Protein AF-A0A1Z4BVQ6-F1 (afdb_monomer_lite)

Secondary structure (DSSP, 8-state):
--------TT---------HHHHHHHHTSPTTTHHHHHHHHHHHHHHHHHHHHHHHHHHHHHHHSPPP-TTS-HHHHHHHHHHHHHHHHHHHHHHT--

Sequence (98 aa):
MATLTAPEQGKVRTTLYLTQENRERLDRIPRGQKTALMNKAIANALEEIEREENAQKFLKMLATIQPVKTEYSSEQMVRMLREGKEQELLDNKMKHAK

Foldseek 3Di:
DDDPDDDPPDDDDDDDDDDPVVVVVLVPDDPPCSVVVVVVVVVVVVVVVVVVVVVVVVVVVVVVDDPDDPPDDPVRVVVVVVVVVVVVVVVVVVVVPD

Organism: NCBI:txid1704499

Structure (mmCIF, N/CA/C/O backbone):
data_AF-A0A1Z4BVQ6-F1
#
_entry.id   AF-A0A1Z4BVQ6-F1
#
loop_
_atom_site.group_PDB
_atom_site.id
_atom_site.type_symbol
_atom_site.label_atom_id
_atom_site.label_alt_id
_atom_site.label_comp_id
_atom_site.label_asym_id
_atom_site.label_entity_id
_atom_site.label_seq_id
_atom_site.pdbx_PDB_ins_code
_atom_site.Cartn_x
_atom_site.Cartn_y
_atom_site.Cartn_z
_atom_site.occupancy
_atom_site.B_iso_or_equiv
_atom_site.auth_seq_id
_atom_site.auth_comp_id
_atom_site.auth_asym_id
_atom_site.auth_atom_id
_atom_site.pdbx_PDB_model_num
ATOM 1 N N . MET A 1 1 ? -17.193 -12.168 -34.485 1.00 34.84 1 MET A N 1
ATOM 2 C CA . MET A 1 1 ? -16.855 -12.177 -33.047 1.00 34.84 1 MET A CA 1
ATOM 3 C C . MET A 1 1 ? -15.934 -10.991 -32.790 1.00 34.84 1 MET A C 1
ATOM 5 O O . MET A 1 1 ? -14.736 -11.114 -32.994 1.00 34.84 1 MET A O 1
ATOM 9 N N . ALA A 1 2 ? -16.492 -9.816 -32.492 1.00 33.44 2 ALA A N 1
ATOM 10 C CA . ALA A 1 2 ? -15.700 -8.625 -32.192 1.00 33.44 2 ALA A CA 1
ATOM 11 C C . ALA A 1 2 ? -15.388 -8.629 -30.693 1.00 33.44 2 ALA A C 1
ATOM 13 O O . ALA A 1 2 ? -16.287 -8.478 -29.868 1.00 33.44 2 ALA A O 1
ATOM 14 N N . THR A 1 3 ? -14.130 -8.874 -30.341 1.00 38.38 3 THR A N 1
ATOM 15 C CA . THR A 1 3 ? -13.638 -8.757 -28.971 1.00 38.38 3 THR A CA 1
ATOM 16 C C . THR A 1 3 ? -13.637 -7.276 -28.606 1.00 38.38 3 THR A C 1
ATOM 18 O O . THR A 1 3 ? -12.832 -6.500 -29.114 1.00 38.38 3 THR A O 1
ATOM 21 N N . LEU A 1 4 ? -14.587 -6.878 -27.762 1.00 43.31 4 LEU A N 1
ATOM 22 C CA . LEU A 1 4 ? -14.666 -5.548 -27.168 1.00 43.31 4 LEU A CA 1
ATOM 23 C C . LEU A 1 4 ? -13.440 -5.344 -26.267 1.00 43.31 4 LEU A C 1
ATOM 25 O O . LEU A 1 4 ? -13.421 -5.778 -25.118 1.00 43.31 4 LEU A O 1
ATOM 29 N N . THR A 1 5 ? -12.392 -4.712 -26.789 1.00 44.06 5 THR A N 1
ATOM 30 C CA . THR A 1 5 ? -11.305 -4.182 -25.964 1.00 44.06 5 THR A CA 1
ATOM 31 C C . THR A 1 5 ? -11.847 -3.002 -25.170 1.00 44.06 5 THR A C 1
ATOM 33 O O . THR A 1 5 ? -12.183 -1.965 -25.744 1.00 44.06 5 THR A O 1
ATOM 36 N N . ALA A 1 6 ? -11.961 -3.182 -23.854 1.00 46.25 6 ALA A N 1
ATOM 37 C CA . ALA A 1 6 ? -12.265 -2.110 -22.918 1.00 46.25 6 ALA A CA 1
ATOM 38 C C . ALA A 1 6 ? -11.282 -0.934 -23.114 1.00 46.25 6 ALA A C 1
ATOM 40 O O . ALA A 1 6 ? -10.106 -1.163 -23.412 1.00 46.25 6 ALA A O 1
ATOM 41 N N . PRO A 1 7 ? -11.735 0.320 -22.979 1.00 42.34 7 PRO A N 1
ATOM 42 C CA . PRO A 1 7 ? -10.895 1.477 -23.252 1.00 42.34 7 PRO A CA 1
ATOM 43 C C . PRO A 1 7 ? -9.806 1.624 -22.173 1.00 42.34 7 PRO A C 1
ATOM 45 O O . PRO A 1 7 ? -10.107 1.621 -20.982 1.00 42.34 7 PRO A O 1
ATOM 48 N N . GLU A 1 8 ? -8.538 1.785 -22.579 1.00 52.34 8 GLU A N 1
ATOM 49 C CA . GLU A 1 8 ? -7.408 2.139 -21.697 1.00 52.34 8 GLU A CA 1
ATOM 50 C C . GLU A 1 8 ? -7.522 3.595 -21.195 1.00 52.34 8 GLU A C 1
ATOM 52 O O . GLU A 1 8 ? -6.692 4.455 -21.491 1.00 52.34 8 GLU A O 1
ATOM 57 N N . GLN A 1 9 ? -8.581 3.922 -20.461 1.00 53.53 9 GLN A N 1
ATOM 58 C CA . GLN A 1 9 ? -8.745 5.238 -19.852 1.00 53.53 9 GLN A CA 1
ATOM 59 C C . GLN A 1 9 ? -7.964 5.292 -18.530 1.00 53.53 9 GLN A C 1
ATOM 61 O O . GLN A 1 9 ? -8.266 4.545 -17.606 1.00 53.53 9 GLN A O 1
ATOM 66 N N . GLY A 1 10 ? -6.956 6.174 -18.435 1.00 67.75 10 GLY A N 1
ATOM 67 C CA . GLY A 1 10 ? -6.382 6.592 -17.142 1.00 67.75 10 GLY A CA 1
ATOM 68 C C . GLY A 1 10 ? -4.864 6.482 -16.942 1.00 67.75 10 GLY A C 1
ATOM 69 O O . GLY A 1 10 ? -4.403 6.612 -15.811 1.00 67.75 10 GLY A O 1
ATOM 70 N N . LYS A 1 11 ? -4.044 6.250 -17.977 1.00 71.62 11 LYS A N 1
ATOM 71 C CA . LYS A 1 11 ? -2.575 6.260 -17.807 1.00 71.62 11 LYS A CA 1
ATOM 72 C C . LYS A 1 11 ? -2.056 7.696 -17.649 1.00 71.62 11 LYS A C 1
ATOM 74 O O . LYS A 1 11 ? -2.073 8.464 -18.607 1.00 71.62 11 LYS A O 1
ATOM 79 N N . VAL A 1 12 ? -1.548 8.041 -16.465 1.00 83.12 12 VAL A N 1
ATOM 80 C CA . VAL A 1 12 ? -0.870 9.323 -16.200 1.00 83.12 12 VAL A CA 1
ATOM 81 C C . VAL A 1 12 ? 0.642 9.122 -16.271 1.00 83.12 12 VAL A C 1
ATOM 83 O O . VAL A 1 12 ? 1.191 8.213 -15.648 1.00 83.12 12 VAL A O 1
ATOM 86 N N . ARG A 1 13 ? 1.333 9.962 -17.050 1.00 82.75 13 ARG A N 1
ATOM 87 C CA . ARG A 1 13 ? 2.798 9.948 -17.115 1.00 82.75 13 ARG A CA 1
ATOM 88 C C . ARG A 1 13 ? 3.357 10.729 -15.930 1.00 82.75 13 ARG A C 1
ATOM 90 O O . ARG A 1 13 ? 3.198 11.943 -15.868 1.00 82.75 13 ARG A O 1
ATOM 97 N N . THR A 1 14 ? 4.076 10.034 -15.058 1.00 84.25 14 THR A N 1
ATOM 98 C CA . THR A 1 14 ? 4.699 10.614 -13.862 1.00 84.25 14 THR A CA 1
ATOM 99 C C . THR A 1 14 ? 6.204 10.369 -13.885 1.00 84.25 14 THR A C 1
ATOM 101 O O . THR A 1 14 ? 6.657 9.290 -14.274 1.00 84.25 14 THR A O 1
ATOM 104 N N . THR A 1 15 ? 6.984 11.368 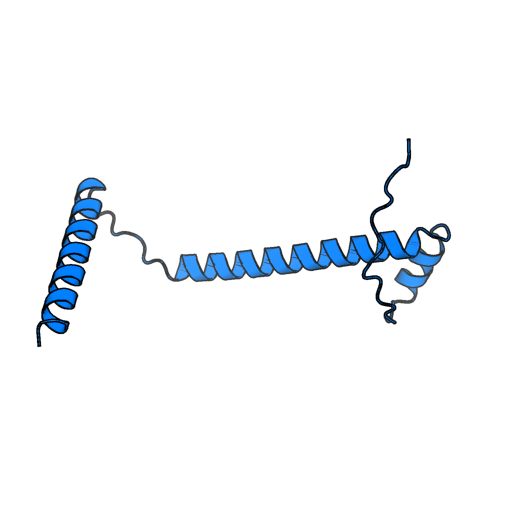-13.472 1.00 87.69 15 THR A N 1
ATOM 105 C CA . THR A 1 15 ? 8.437 11.246 -13.293 1.00 87.69 15 THR A CA 1
ATOM 106 C C . THR A 1 15 ? 8.733 10.951 -11.827 1.00 87.69 15 THR A C 1
ATOM 108 O O . THR A 1 15 ? 8.248 11.658 -10.949 1.00 87.69 15 THR A O 1
ATOM 111 N N . LEU A 1 16 ? 9.526 9.913 -11.566 1.00 85.94 16 LEU A N 1
ATOM 112 C CA . LEU A 1 16 ? 9.913 9.479 -10.224 1.00 85.94 16 LEU A CA 1
ATOM 113 C C . LEU A 1 16 ? 11.437 9.392 -10.145 1.00 85.94 16 LEU A C 1
ATOM 115 O O . LEU A 1 16 ? 12.086 8.964 -11.103 1.00 85.94 16 LEU A O 1
ATOM 119 N N . TYR A 1 17 ? 12.001 9.763 -8.999 1.00 91.56 17 TYR A N 1
ATOM 120 C CA . TYR A 1 17 ? 13.405 9.498 -8.706 1.00 91.56 17 TYR A CA 1
ATOM 121 C C . TYR A 1 17 ? 13.555 8.064 -8.202 1.00 91.56 17 TYR A C 1
ATOM 123 O O . TYR A 1 17 ? 12.799 7.609 -7.347 1.00 91.56 17 TYR A O 1
ATOM 131 N N . LEU A 1 18 ? 14.537 7.351 -8.745 1.00 88.44 18 LEU A N 1
ATOM 132 C CA . LEU A 1 18 ? 14.877 5.986 -8.359 1.00 88.44 18 LEU A CA 1
ATOM 133 C C . LEU A 1 18 ? 16.312 5.968 -7.847 1.00 88.44 18 LEU A C 1
ATOM 135 O O . LEU A 1 18 ? 17.156 6.727 -8.328 1.00 88.44 18 LEU A O 1
ATOM 139 N N . THR A 1 19 ? 16.603 5.070 -6.911 1.00 93.75 19 THR A N 1
ATOM 140 C CA . THR A 1 19 ? 17.992 4.776 -6.554 1.00 93.75 19 THR A CA 1
ATOM 141 C C . THR A 1 19 ? 18.711 4.157 -7.752 1.00 93.75 19 THR A C 1
ATOM 143 O O . THR A 1 19 ? 18.090 3.510 -8.604 1.00 93.75 19 THR A O 1
ATOM 146 N N . GLN A 1 20 ? 20.032 4.339 -7.809 1.00 91.50 20 GLN A N 1
ATOM 147 C CA . GLN A 1 20 ? 20.869 3.762 -8.864 1.00 91.50 20 GLN A CA 1
ATOM 148 C C . GLN A 1 20 ? 20.668 2.241 -8.966 1.00 91.50 20 GLN A C 1
ATOM 150 O O . GLN A 1 20 ? 20.452 1.709 -10.052 1.00 91.50 20 GLN A O 1
ATOM 155 N N . GLU A 1 21 ? 20.620 1.559 -7.821 1.00 93.25 21 GLU A N 1
ATOM 156 C CA . GLU A 1 21 ? 20.370 0.121 -7.746 1.00 93.25 21 GLU A CA 1
ATOM 157 C C . GLU A 1 21 ? 19.000 -0.277 -8.322 1.00 93.25 21 GLU A C 1
ATOM 159 O O . GLU A 1 21 ? 18.902 -1.208 -9.125 1.00 93.25 21 GLU A O 1
ATOM 164 N N . ASN A 1 22 ? 17.927 0.435 -7.961 1.00 88.00 22 ASN A N 1
ATOM 165 C CA . ASN A 1 22 ? 16.585 0.123 -8.458 1.00 88.00 22 ASN A CA 1
ATOM 166 C C 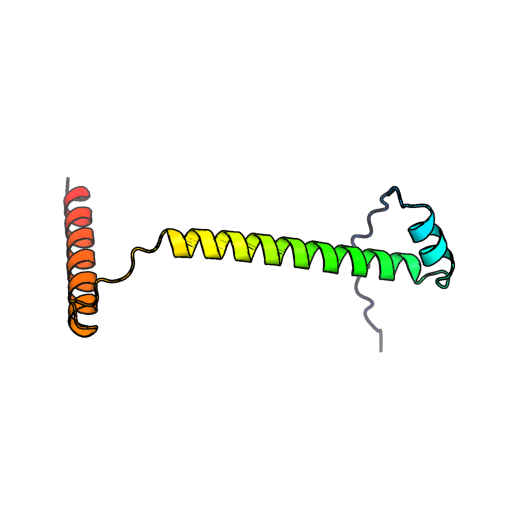. ASN A 1 22 ? 16.471 0.368 -9.961 1.00 88.00 22 ASN A C 1
ATOM 168 O O . ASN A 1 22 ? 15.828 -0.412 -10.666 1.00 88.00 22 ASN A O 1
ATOM 172 N N . ARG A 1 23 ? 17.133 1.413 -10.468 1.00 88.50 23 ARG A N 1
ATOM 173 C CA . ARG A 1 23 ? 17.224 1.674 -11.905 1.00 88.50 23 ARG A CA 1
ATOM 174 C C . ARG A 1 23 ? 17.896 0.516 -12.639 1.00 88.50 23 ARG A C 1
ATOM 176 O O . ARG A 1 23 ? 17.340 0.028 -13.617 1.00 88.50 23 ARG A O 1
ATOM 183 N N . GLU A 1 24 ? 19.043 0.043 -12.158 1.00 90.94 24 GLU A N 1
ATOM 184 C CA . GLU A 1 24 ? 19.765 -1.078 -12.773 1.00 90.94 24 GLU A CA 1
ATOM 185 C C . GLU A 1 24 ? 18.951 -2.374 -12.754 1.00 90.94 24 GLU A C 1
ATOM 187 O O . GLU A 1 24 ? 18.908 -3.102 -13.748 1.00 90.94 24 GLU A O 1
ATOM 192 N N . ARG A 1 25 ? 18.257 -2.654 -11.645 1.00 87.81 25 ARG A N 1
ATOM 193 C CA . ARG A 1 25 ? 17.357 -3.811 -11.532 1.00 87.81 25 ARG A CA 1
ATOM 194 C C . ARG A 1 25 ? 16.192 -3.719 -12.518 1.00 87.81 25 ARG A C 1
ATOM 196 O O . ARG A 1 25 ? 15.885 -4.708 -13.178 1.00 87.81 25 ARG A O 1
ATOM 203 N N . LEU A 1 26 ? 15.584 -2.541 -12.663 1.00 86.00 26 LEU A N 1
ATOM 204 C CA . LEU A 1 26 ? 14.521 -2.297 -13.641 1.00 86.00 26 LEU A CA 1
ATOM 205 C C . LEU A 1 26 ? 15.035 -2.361 -15.080 1.00 86.00 26 LEU A C 1
ATOM 207 O O . LEU A 1 26 ? 14.297 -2.782 -15.969 1.00 86.00 26 LEU A O 1
ATOM 211 N N . ASP A 1 27 ? 16.287 -1.977 -15.331 1.00 86.31 27 ASP A N 1
ATOM 212 C CA . ASP A 1 27 ? 16.877 -1.996 -16.668 1.00 86.31 27 ASP A CA 1
ATOM 213 C C . ASP A 1 27 ? 17.132 -3.397 -17.218 1.00 86.31 27 ASP A C 1
ATOM 215 O O . ASP A 1 27 ? 17.061 -3.583 -18.433 1.00 86.31 27 ASP A O 1
ATOM 219 N N . ARG A 1 28 ? 17.289 -4.390 -16.337 1.00 88.25 28 ARG A N 1
ATOM 220 C CA . ARG A 1 28 ? 17.376 -5.815 -16.697 1.00 88.25 28 ARG A CA 1
ATOM 221 C C . ARG A 1 28 ? 16.048 -6.406 -17.184 1.00 88.25 28 ARG A C 1
ATOM 223 O O . ARG A 1 28 ? 16.036 -7.504 -17.732 1.00 88.25 28 ARG A O 1
ATOM 230 N N . ILE A 1 29 ? 14.933 -5.705 -16.985 1.00 86.44 29 ILE A N 1
ATOM 231 C CA . ILE A 1 29 ? 13.593 -6.192 -17.324 1.00 86.44 29 ILE A CA 1
ATOM 232 C C . ILE A 1 29 ? 13.283 -5.897 -18.802 1.00 86.44 29 ILE A C 1
ATOM 234 O O . ILE A 1 29 ? 13.560 -4.785 -19.275 1.00 86.44 29 ILE A O 1
ATOM 238 N N . PRO A 1 30 ? 12.660 -6.843 -19.537 1.00 85.81 30 PRO A N 1
ATOM 239 C CA . PRO A 1 30 ? 12.266 -6.639 -20.926 1.00 85.81 30 PRO A CA 1
ATOM 240 C C . PRO A 1 30 ? 11.450 -5.359 -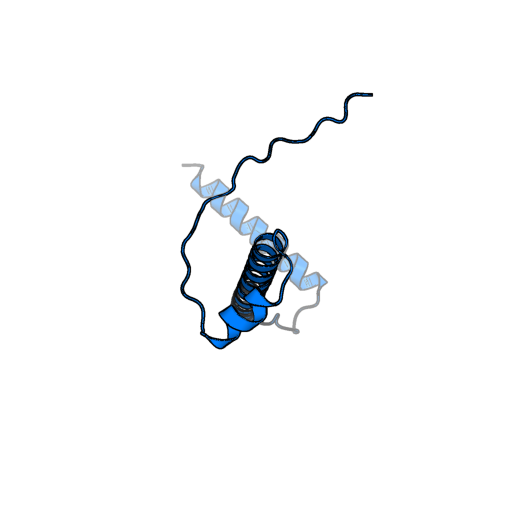21.148 1.00 85.81 30 PRO A C 1
ATOM 242 O O . PRO A 1 30 ? 10.602 -4.961 -20.337 1.00 85.81 30 PRO A O 1
ATOM 245 N N . ARG A 1 31 ? 11.692 -4.710 -22.294 1.00 75.50 31 ARG A N 1
ATOM 246 C CA . ARG A 1 31 ? 10.945 -3.514 -22.710 1.00 75.50 31 ARG A CA 1
ATOM 247 C C . ARG A 1 31 ? 9.448 -3.842 -22.784 1.00 75.50 31 ARG A C 1
ATOM 249 O O . ARG A 1 31 ? 9.064 -4.888 -23.290 1.00 75.50 31 ARG A O 1
ATOM 256 N N . GLY A 1 32 ? 8.616 -2.950 -22.246 1.00 76.31 32 GLY A N 1
ATOM 257 C CA . GLY A 1 32 ? 7.160 -3.125 -22.161 1.00 76.31 32 GLY A CA 1
ATOM 258 C C . GLY A 1 32 ? 6.650 -3.695 -20.831 1.00 76.31 32 GLY A C 1
ATOM 259 O O . GLY A 1 32 ? 5.507 -3.432 -20.477 1.00 76.31 32 GLY A O 1
ATOM 260 N N . GLN A 1 33 ? 7.488 -4.381 -20.041 1.00 84.00 33 GLN A N 1
ATOM 261 C CA . GLN A 1 33 ? 7.073 -4.935 -18.738 1.00 84.00 33 GLN A CA 1
ATOM 262 C C . GLN A 1 33 ? 7.414 -4.029 -17.546 1.00 84.00 33 GLN A C 1
ATOM 264 O O . GLN A 1 33 ? 6.779 -4.126 -16.497 1.00 84.00 33 GLN A O 1
ATOM 269 N N . LYS A 1 34 ? 8.376 -3.108 -17.711 1.00 85.38 34 LYS A N 1
ATOM 270 C CA . LYS A 1 34 ? 8.837 -2.198 -16.645 1.00 85.38 34 LYS A CA 1
ATOM 271 C C . LYS A 1 34 ? 7.689 -1.411 -16.007 1.00 85.38 34 LYS A C 1
ATOM 273 O O . LYS A 1 34 ? 7.567 -1.383 -14.790 1.00 85.38 34 LYS A O 1
ATOM 278 N N . THR A 1 35 ? 6.824 -0.812 -16.826 1.00 84.44 35 THR A N 1
ATOM 279 C CA . THR A 1 35 ? 5.687 -0.011 -16.346 1.00 84.44 35 THR A CA 1
ATOM 280 C C . THR A 1 35 ? 4.660 -0.863 -15.604 1.00 84.44 35 THR A C 1
ATOM 282 O O . THR A 1 35 ? 4.173 -0.448 -14.559 1.00 84.44 35 THR A O 1
ATOM 285 N N . ALA A 1 36 ? 4.362 -2.067 -16.101 1.00 86.00 36 ALA A N 1
ATOM 286 C CA . ALA A 1 36 ? 3.425 -2.974 -15.443 1.00 86.00 36 ALA A CA 1
ATOM 287 C C . ALA A 1 36 ? 3.945 -3.417 -14.067 1.00 86.00 36 ALA A C 1
ATOM 289 O O . ALA A 1 36 ? 3.195 -3.426 -13.093 1.00 86.00 36 ALA A O 1
ATOM 290 N N . LEU A 1 37 ? 5.242 -3.725 -13.972 1.00 87.94 37 LEU A N 1
ATOM 291 C CA . LEU A 1 37 ? 5.870 -4.118 -12.714 1.00 87.94 37 LEU A CA 1
ATOM 292 C C . LEU A 1 37 ? 5.940 -2.957 -11.720 1.00 87.94 37 LEU A C 1
ATOM 294 O O . LEU A 1 37 ? 5.629 -3.156 -10.552 1.00 87.94 37 LEU A O 1
ATOM 298 N N . MET A 1 38 ? 6.281 -1.752 -12.184 1.00 88.25 38 MET A N 1
ATOM 299 C CA . MET A 1 38 ? 6.261 -0.546 -11.352 1.00 88.25 38 MET A CA 1
ATOM 300 C C . MET A 1 38 ? 4.866 -0.278 -10.790 1.00 88.25 38 MET A C 1
ATOM 302 O O . MET A 1 38 ? 4.724 -0.099 -9.586 1.00 88.25 38 MET A O 1
ATOM 306 N N . ASN A 1 39 ? 3.831 -0.321 -11.630 1.00 87.75 39 ASN A N 1
ATOM 307 C CA . ASN A 1 39 ? 2.457 -0.109 -11.178 1.00 87.75 39 ASN A CA 1
ATOM 308 C C . ASN A 1 39 ? 2.024 -1.175 -10.165 1.00 87.75 39 ASN A C 1
ATOM 310 O O . ASN A 1 39 ? 1.398 -0.840 -9.165 1.00 87.75 39 ASN A O 1
ATOM 314 N N . LYS A 1 40 ? 2.401 -2.442 -10.384 1.00 89.44 40 LYS A N 1
ATOM 315 C CA . LYS A 1 40 ? 2.128 -3.526 -9.433 1.00 89.44 40 LYS A CA 1
ATOM 316 C C . LYS A 1 40 ? 2.851 -3.316 -8.100 1.00 89.44 40 LYS A C 1
ATOM 318 O O . LYS A 1 40 ? 2.247 -3.493 -7.051 1.00 89.44 40 LYS A O 1
ATOM 323 N N . ALA A 1 41 ? 4.126 -2.932 -8.133 1.00 89.75 41 ALA A N 1
ATOM 324 C CA . ALA A 1 41 ? 4.903 -2.674 -6.925 1.00 89.75 41 ALA A CA 1
ATOM 325 C C . ALA A 1 41 ? 4.331 -1.495 -6.122 1.00 89.75 41 ALA A C 1
ATOM 327 O O . ALA A 1 41 ? 4.210 -1.595 -4.905 1.00 89.75 41 ALA A O 1
ATOM 328 N N . ILE A 1 42 ? 3.927 -0.416 -6.803 1.00 90.31 42 ILE A N 1
ATOM 329 C CA . ILE A 1 42 ? 3.279 0.742 -6.174 1.00 90.31 42 ILE A CA 1
ATOM 330 C C . ILE A 1 42 ? 1.941 0.336 -5.547 1.00 90.31 42 ILE A C 1
ATOM 332 O O . ILE A 1 42 ? 1.697 0.675 -4.396 1.00 90.31 42 ILE A O 1
ATOM 336 N N . ALA A 1 43 ? 1.098 -0.413 -6.267 1.00 90.88 43 ALA A N 1
ATOM 337 C CA . ALA A 1 43 ? -0.192 -0.866 -5.746 1.00 90.88 43 ALA A CA 1
ATOM 338 C C . ALA A 1 43 ? -0.033 -1.714 -4.476 1.00 90.88 43 ALA A C 1
ATOM 340 O O . ALA A 1 43 ? -0.691 -1.446 -3.477 1.00 90.88 43 ALA A O 1
ATOM 341 N N . ASN A 1 44 ? 0.896 -2.673 -4.492 1.00 92.75 44 ASN A N 1
ATOM 342 C CA . ASN A 1 44 ? 1.171 -3.518 -3.333 1.00 92.75 44 ASN A CA 1
ATOM 343 C C . ASN A 1 44 ? 1.667 -2.702 -2.129 1.00 92.75 44 ASN A C 1
ATOM 345 O O . ASN A 1 44 ? 1.218 -2.930 -1.012 1.00 92.75 44 ASN A O 1
ATOM 349 N N . ALA A 1 45 ? 2.579 -1.750 -2.354 1.00 90.75 45 ALA A N 1
ATOM 350 C CA . ALA A 1 45 ? 3.102 -0.907 -1.283 1.00 90.75 45 ALA A CA 1
ATOM 351 C C . ALA A 1 45 ? 2.010 -0.014 -0.667 1.00 90.75 45 ALA A C 1
ATOM 353 O O . ALA A 1 45 ? 1.975 0.164 0.546 1.00 90.75 45 ALA A O 1
ATOM 354 N N . LEU A 1 46 ? 1.103 0.528 -1.488 1.00 91.19 46 LEU A N 1
ATOM 355 C CA . LEU A 1 46 ? -0.026 1.324 -0.999 1.00 91.19 46 LEU A CA 1
ATOM 356 C C . LEU A 1 46 ? -1.017 0.477 -0.190 1.00 91.19 46 LEU A C 1
ATOM 358 O O . LEU A 1 46 ? -1.450 0.913 0.871 1.00 91.19 46 LEU A O 1
ATOM 362 N N . GLU A 1 47 ? -1.331 -0.738 -0.644 1.00 93.56 47 GLU A N 1
ATOM 363 C CA . GLU A 1 47 ? -2.212 -1.658 0.088 1.00 93.56 47 GLU A CA 1
ATOM 364 C C . GLU A 1 47 ? -1.626 -2.050 1.456 1.00 93.56 47 GLU A C 1
ATOM 366 O O . GLU A 1 47 ? -2.349 -2.139 2.449 1.00 93.56 47 GLU A O 1
ATOM 371 N N . GLU A 1 48 ? -0.310 -2.259 1.528 1.00 92.75 48 GLU A N 1
ATOM 372 C CA . GLU A 1 48 ? 0.384 -2.564 2.781 1.00 92.75 48 GLU A CA 1
ATOM 373 C C . GLU A 1 48 ? 0.306 -1.392 3.768 1.00 92.75 48 GLU A C 1
ATOM 375 O O . GLU A 1 48 ? -0.085 -1.593 4.920 1.00 92.75 48 GLU A O 1
ATOM 380 N N . ILE A 1 49 ? 0.555 -0.164 3.298 1.00 90.50 49 ILE A N 1
ATOM 381 C CA . ILE A 1 49 ? 0.400 1.056 4.106 1.00 90.50 49 ILE A CA 1
ATOM 382 C C . ILE A 1 49 ? -1.043 1.190 4.612 1.00 90.50 49 ILE A C 1
ATOM 384 O O . ILE A 1 49 ? -1.265 1.399 5.805 1.00 90.50 49 ILE A O 1
ATOM 388 N N . GLU A 1 50 ? -2.043 1.019 3.743 1.00 90.38 50 GLU A N 1
ATOM 389 C CA . GLU A 1 50 ? -3.453 1.093 4.141 1.00 90.38 50 GLU A CA 1
ATOM 390 C C . GLU A 1 50 ? -3.817 0.029 5.182 1.00 90.38 50 GLU A C 1
ATOM 392 O O . GLU A 1 50 ? -4.554 0.302 6.137 1.00 90.38 50 GLU A O 1
ATOM 397 N N . ARG A 1 51 ? -3.301 -1.195 5.030 1.00 90.25 51 ARG A N 1
ATOM 398 C CA . ARG A 1 51 ? -3.516 -2.274 5.997 1.00 90.25 51 ARG A CA 1
ATOM 399 C C . ARG 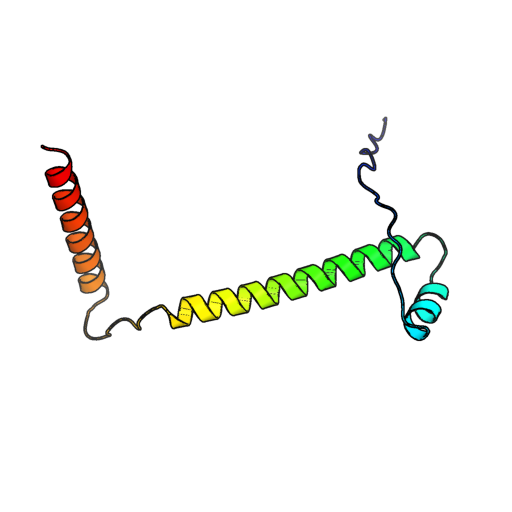A 1 51 ? -2.916 -1.921 7.357 1.00 90.25 51 ARG A C 1
ATOM 401 O O . ARG A 1 51 ? -3.586 -2.130 8.370 1.00 90.25 51 ARG A O 1
ATOM 408 N N . GLU A 1 52 ? -1.699 -1.391 7.395 1.00 89.69 52 GLU A N 1
ATOM 409 C CA . GLU A 1 52 ? -1.050 -0.959 8.637 1.00 89.69 52 GLU A CA 1
ATOM 410 C C . GLU A 1 52 ? -1.815 0.184 9.311 1.00 89.69 52 GLU A C 1
ATOM 412 O O . GLU A 1 52 ? -2.094 0.125 10.513 1.00 89.69 52 GLU A O 1
ATOM 417 N N . GLU A 1 53 ? -2.231 1.193 8.545 1.00 89.50 53 GLU A N 1
ATOM 418 C CA . GLU A 1 53 ? -3.042 2.294 9.062 1.00 89.50 53 GLU A CA 1
ATOM 419 C C . GLU A 1 53 ? -4.375 1.801 9.631 1.00 89.50 53 GLU A C 1
ATOM 421 O O . GLU A 1 53 ? -4.804 2.235 10.706 1.00 89.50 53 GLU A O 1
ATOM 426 N N . ASN A 1 54 ? -5.037 0.876 8.938 1.00 86.62 54 ASN A N 1
ATOM 427 C CA . ASN A 1 54 ? -6.290 0.289 9.398 1.00 86.62 54 ASN A CA 1
ATOM 428 C C . ASN A 1 54 ? -6.094 -0.560 10.656 1.00 86.62 54 ASN A C 1
ATOM 430 O O . ASN A 1 54 ? -6.913 -0.477 11.572 1.00 86.62 54 ASN A O 1
ATOM 434 N N . ALA A 1 55 ? -4.994 -1.308 10.755 1.00 85.88 55 ALA A N 1
ATOM 435 C CA . ALA A 1 55 ? -4.645 -2.040 11.967 1.00 85.88 55 ALA A CA 1
ATOM 436 C C . ALA A 1 55 ? -4.431 -1.085 13.152 1.00 85.88 55 ALA A C 1
ATOM 438 O O . ALA A 1 55 ? -4.974 -1.306 14.235 1.00 85.88 55 ALA A O 1
ATOM 439 N N . GLN A 1 56 ? -3.724 0.029 12.947 1.00 86.94 56 GLN A N 1
ATOM 440 C CA . GLN A 1 56 ? -3.543 1.044 13.987 1.00 86.94 56 GLN A CA 1
ATOM 441 C C . GLN A 1 56 ? -4.864 1.706 14.397 1.00 86.94 56 GLN A C 1
ATOM 443 O O . GLN A 1 56 ? -5.114 1.898 15.590 1.00 86.94 56 GLN A O 1
ATOM 448 N N . LYS A 1 57 ? -5.735 2.043 13.437 1.00 85.75 57 LYS A N 1
ATOM 449 C CA . LYS A 1 57 ? -7.083 2.568 13.721 1.00 85.75 57 LYS A CA 1
ATOM 450 C C . LYS A 1 57 ? -7.904 1.558 14.522 1.00 85.75 57 LYS A C 1
ATOM 452 O O . LYS A 1 57 ? -8.551 1.942 15.493 1.00 85.75 57 LYS A O 1
ATOM 457 N N . PHE A 1 58 ? -7.837 0.277 14.169 1.00 82.75 58 PHE A N 1
ATOM 458 C CA . PHE A 1 58 ? -8.524 -0.794 14.885 1.00 82.75 58 PHE A CA 1
ATOM 459 C C . PHE A 1 58 ? -8.029 -0.947 16.326 1.00 82.75 58 PHE A C 1
ATOM 461 O O . PHE A 1 58 ? -8.841 -0.992 17.248 1.00 82.75 58 PHE A O 1
ATOM 468 N N . LEU A 1 59 ? -6.713 -0.924 16.549 1.00 83.81 59 LEU A N 1
ATOM 469 C CA . LEU A 1 59 ? -6.137 -0.952 17.896 1.00 83.81 59 LEU A CA 1
ATOM 470 C C . LEU A 1 59 ? -6.569 0.256 18.736 1.00 83.81 59 LEU A C 1
ATOM 472 O O . LEU A 1 59 ? -6.898 0.100 19.911 1.00 83.81 59 LEU A O 1
ATOM 476 N N . LYS A 1 60 ? -6.639 1.452 18.138 1.00 85.06 60 LYS A N 1
ATOM 477 C CA . LYS A 1 60 ? -7.174 2.645 18.815 1.00 85.06 60 LYS A CA 1
ATOM 478 C C . LYS A 1 60 ? -8.654 2.484 19.176 1.00 85.06 60 LYS A C 1
ATOM 480 O O . LYS A 1 60 ? -9.051 2.868 20.274 1.00 85.06 60 LYS A O 1
ATOM 485 N N . MET A 1 61 ? -9.463 1.886 18.298 1.00 80.00 61 MET A N 1
ATOM 486 C CA . MET A 1 61 ? -10.869 1.593 18.603 1.00 80.00 61 MET A CA 1
ATOM 487 C C . MET A 1 61 ? -10.991 0.598 19.762 1.00 80.00 61 MET A C 1
ATOM 489 O O . MET A 1 61 ? -11.750 0.854 20.692 1.00 80.00 61 MET A O 1
ATOM 493 N N . LEU A 1 62 ? -10.192 -0.474 19.767 1.00 78.88 62 LEU A N 1
ATOM 494 C CA . LEU A 1 62 ? -10.157 -1.442 20.868 1.00 78.88 62 LEU A CA 1
ATOM 495 C C . LEU A 1 62 ? -9.750 -0.808 22.201 1.00 78.88 62 LEU A C 1
ATOM 497 O O . LEU A 1 62 ? -10.387 -1.080 23.211 1.00 78.88 62 LEU A O 1
ATOM 501 N N . ALA A 1 63 ? -8.749 0.076 22.209 1.00 75.88 63 ALA A N 1
ATOM 502 C CA . ALA A 1 63 ? -8.338 0.794 23.418 1.00 75.88 63 ALA A CA 1
ATOM 503 C C . ALA A 1 63 ? -9.441 1.707 23.986 1.00 75.88 63 ALA A C 1
ATOM 505 O O . ALA A 1 63 ? -9.425 2.039 25.169 1.00 75.88 63 ALA A O 1
ATOM 506 N N . THR A 1 64 ? -10.397 2.114 23.149 1.00 74.06 64 THR A N 1
ATOM 507 C CA . THR A 1 64 ? -11.527 2.961 23.552 1.00 74.06 64 THR A CA 1
ATOM 508 C C . THR A 1 64 ? -12.688 2.140 24.126 1.00 74.06 64 THR A C 1
ATOM 510 O O . THR A 1 64 ? -13.535 2.675 24.842 1.00 74.06 64 THR A O 1
ATOM 513 N N . ILE A 1 65 ? -12.745 0.837 23.838 1.00 72.31 65 ILE A N 1
ATOM 514 C CA . ILE A 1 65 ? -13.781 -0.050 24.363 1.00 72.31 65 ILE A CA 1
ATOM 515 C C . ILE A 1 65 ? -13.431 -0.379 25.815 1.00 72.31 65 ILE A C 1
ATOM 517 O O . ILE A 1 65 ? -12.452 -1.069 26.096 1.00 72.31 65 I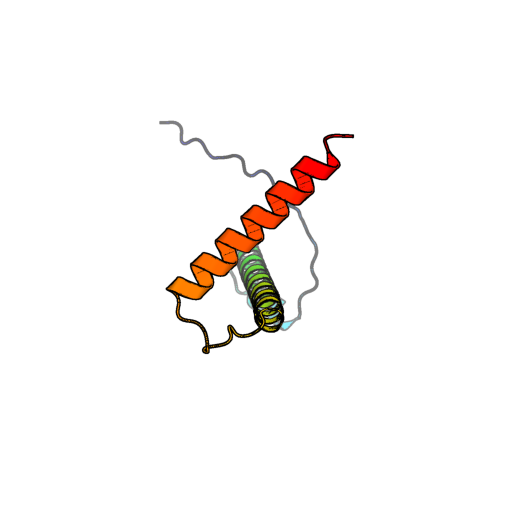LE A O 1
ATOM 521 N N . GLN A 1 66 ? -14.244 0.109 26.755 1.00 65.69 66 GLN A N 1
ATOM 522 C CA . GLN A 1 66 ? -14.129 -0.323 28.144 1.00 65.69 66 GLN A CA 1
ATOM 523 C C . GLN A 1 66 ? -14.421 -1.828 28.227 1.00 65.69 66 GLN A C 1
ATOM 525 O O . GLN A 1 66 ? -15.423 -2.282 27.664 1.00 65.69 66 GLN A O 1
ATOM 530 N N . PRO A 1 67 ? -13.576 -2.615 28.918 1.00 66.12 67 PRO A N 1
ATOM 531 C CA . PRO A 1 67 ? -13.840 -4.028 29.116 1.00 66.12 67 PRO A CA 1
ATOM 532 C C . PRO A 1 67 ? -15.178 -4.199 29.833 1.00 66.12 67 PRO A C 1
ATOM 534 O O . PRO A 1 67 ? -15.474 -3.525 30.823 1.00 66.12 67 PRO A O 1
ATOM 537 N N . VAL A 1 68 ? -15.999 -5.101 29.303 1.00 63.06 68 VAL A N 1
ATOM 538 C CA . VAL A 1 68 ? -17.307 -5.417 29.866 1.00 63.06 68 VAL A CA 1
ATOM 539 C C . VAL A 1 68 ? -17.101 -5.966 31.275 1.00 63.06 68 VAL A C 1
ATOM 541 O O . VAL A 1 68 ? -16.361 -6.932 31.465 1.00 63.06 68 VAL A O 1
ATOM 544 N N . LYS A 1 69 ? -17.748 -5.348 32.268 1.00 61.19 69 LYS A N 1
ATOM 545 C CA . LYS A 1 69 ? -17.746 -5.856 33.642 1.00 61.19 69 LYS A CA 1
ATOM 546 C C . LYS A 1 69 ? -18.368 -7.253 33.637 1.00 61.19 69 LYS A C 1
ATOM 548 O O . LYS A 1 69 ? -19.546 -7.407 33.326 1.00 61.19 69 LYS A O 1
ATOM 553 N N . THR A 1 70 ? -17.570 -8.259 33.980 1.00 61.31 70 THR A N 1
ATOM 554 C CA . THR A 1 70 ? -17.957 -9.682 34.008 1.00 61.31 70 THR A CA 1
ATOM 555 C C . THR A 1 70 ? -18.964 -10.023 35.106 1.00 61.31 70 THR A C 1
ATOM 557 O O . THR A 1 70 ? -19.418 -11.159 35.193 1.00 61.31 70 THR A O 1
ATOM 560 N N . GLU A 1 71 ? -19.330 -9.045 35.933 1.00 67.19 71 GLU A N 1
ATOM 561 C CA . GLU A 1 71 ? -20.329 -9.163 36.997 1.00 67.19 71 GLU A CA 1
ATOM 562 C C . GLU A 1 71 ? -21.748 -9.404 36.458 1.00 67.19 71 GLU A C 1
ATOM 564 O O . GLU A 1 71 ? -22.601 -9.905 37.189 1.00 67.19 71 GLU A O 1
ATOM 569 N N . TYR A 1 72 ? -22.004 -9.088 35.184 1.00 62.97 72 TYR A N 1
ATOM 570 C CA . TYR A 1 72 ? -23.314 -9.258 34.561 1.00 62.97 72 TYR A CA 1
ATOM 571 C C . TYR A 1 72 ? -23.349 -10.468 33.627 1.00 62.97 72 TYR A C 1
ATOM 573 O O . TYR A 1 72 ? -22.480 -10.648 32.774 1.00 62.97 72 TYR A O 1
ATOM 581 N N . SER A 1 73 ? -24.407 -11.275 33.744 1.00 75.12 73 SER A N 1
ATOM 582 C CA . SER A 1 73 ? -24.733 -12.308 32.753 1.00 75.12 73 SER A CA 1
ATOM 583 C C . SER A 1 73 ? -25.020 -11.664 31.390 1.00 75.12 73 SER A C 1
ATOM 585 O O . SER A 1 73 ? -25.539 -10.547 31.311 1.00 75.12 73 SER A O 1
ATOM 587 N N . SER A 1 74 ? -24.735 -12.380 30.300 1.00 73.00 74 SER A N 1
ATOM 588 C CA . SER A 1 74 ? -25.053 -11.954 28.930 1.00 73.00 74 SER A CA 1
ATOM 589 C C . SER A 1 74 ? -26.530 -11.572 28.760 1.00 73.00 74 SER A C 1
ATOM 591 O O . SER A 1 74 ? -26.833 -10.598 28.074 1.00 73.00 74 SER A O 1
ATOM 593 N N . GLU A 1 75 ? -27.453 -12.250 29.449 1.00 77.44 75 GLU A N 1
ATOM 594 C CA . GLU A 1 75 ? -28.881 -11.893 29.448 1.00 77.44 75 GLU A CA 1
ATOM 595 C C . GLU A 1 75 ? -29.166 -10.556 30.151 1.00 77.44 75 GLU A C 1
ATOM 597 O O . GLU A 1 75 ? -30.005 -9.772 29.700 1.00 77.44 75 GLU A O 1
ATOM 602 N N . GLN A 1 76 ? -28.450 -10.269 31.241 1.00 72.12 76 GLN A N 1
ATOM 603 C CA . GLN A 1 76 ? -28.593 -9.024 31.997 1.00 72.12 76 GLN A CA 1
ATOM 604 C C . GLN A 1 76 ? 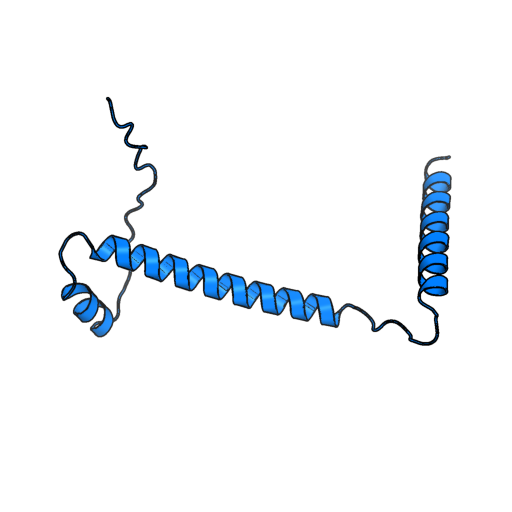-28.043 -7.832 31.208 1.00 72.12 76 GLN A C 1
ATOM 606 O O . GLN A 1 76 ? -28.682 -6.783 31.173 1.00 72.12 76 GLN A O 1
ATOM 611 N N . MET A 1 77 ? -26.926 -8.003 30.493 1.00 72.12 77 MET A N 1
ATOM 612 C CA . MET A 1 77 ? -26.388 -6.964 29.605 1.00 72.12 77 MET A CA 1
ATOM 613 C C . MET A 1 77 ? -27.359 -6.599 28.479 1.00 72.12 77 MET A C 1
ATOM 615 O O . MET A 1 77 ? -27.547 -5.421 28.174 1.00 72.12 77 MET A O 1
ATOM 619 N N . VAL A 1 78 ? -28.002 -7.599 27.867 1.00 79.69 78 VAL A N 1
ATOM 620 C CA . VAL A 1 78 ? -28.982 -7.367 26.795 1.00 79.69 78 VAL A CA 1
ATOM 621 C C . VAL A 1 78 ? -30.205 -6.611 27.320 1.00 79.69 78 VAL A C 1
ATOM 623 O O . VAL A 1 78 ? -30.709 -5.729 26.620 1.00 79.69 78 VAL A O 1
ATOM 626 N N . ARG A 1 79 ? -30.662 -6.898 28.549 1.00 78.06 79 ARG A N 1
ATOM 627 C CA . ARG A 1 79 ? -31.734 -6.121 29.193 1.00 78.06 79 ARG A CA 1
ATOM 628 C C . ARG A 1 79 ? -31.326 -4.669 29.431 1.00 78.06 79 ARG A C 1
ATOM 630 O O . ARG A 1 79 ? -32.044 -3.787 28.978 1.00 78.06 79 ARG A O 1
ATOM 637 N N . MET A 1 80 ? -30.154 -4.421 30.017 1.00 74.50 80 MET A N 1
ATOM 638 C CA . MET A 1 80 ? -29.666 -3.056 30.277 1.00 74.50 80 MET A CA 1
ATOM 639 C C . MET A 1 80 ? -29.511 -2.229 28.992 1.00 74.50 80 MET A C 1
ATOM 641 O O . MET A 1 80 ? -29.868 -1.055 28.958 1.00 74.50 80 MET A O 1
ATOM 645 N N . LEU A 1 81 ? -29.031 -2.842 27.903 1.00 76.69 81 LEU A N 1
ATOM 646 C CA . LEU A 1 81 ? -28.931 -2.183 26.594 1.00 76.69 81 LEU A CA 1
ATOM 647 C C . LEU A 1 81 ? -30.301 -1.863 25.983 1.00 76.69 81 LEU A C 1
ATOM 649 O O . LEU A 1 81 ? -30.433 -0.872 25.264 1.00 76.69 81 LEU A O 1
ATOM 653 N N . ARG A 1 82 ? -31.313 -2.706 26.224 1.00 76.88 82 ARG A N 1
ATOM 654 C CA . ARG A 1 82 ? -32.681 -2.467 25.749 1.00 76.88 82 ARG A CA 1
ATOM 655 C C . ARG A 1 82 ? -33.352 -1.355 26.556 1.00 76.88 82 ARG A C 1
ATOM 657 O O . ARG A 1 82 ? -33.899 -0.441 25.951 1.00 76.88 82 ARG A O 1
ATOM 664 N N . GLU A 1 83 ? -33.228 -1.397 27.878 1.00 76.19 83 GLU A N 1
ATOM 665 C CA . GLU A 1 83 ? -33.763 -0.380 28.792 1.00 76.19 83 GLU A CA 1
ATOM 666 C C . GLU A 1 83 ? -33.123 0.999 28.541 1.00 76.19 83 GLU A C 1
ATOM 668 O O . GLU A 1 83 ? -33.833 1.997 28.426 1.00 76.19 83 GLU A O 1
ATOM 673 N N . GLY A 1 84 ? -31.802 1.059 28.328 1.00 71.44 84 GLY A N 1
ATOM 674 C CA . GLY A 1 84 ? -31.106 2.309 27.995 1.00 71.44 84 GLY A CA 1
ATOM 675 C C . GLY A 1 84 ? -31.540 2.923 26.654 1.00 71.44 84 GLY A C 1
ATOM 676 O O . GLY A 1 84 ? -31.687 4.139 26.547 1.00 71.44 84 GLY A O 1
ATOM 677 N N . LYS A 1 85 ? -31.823 2.096 25.636 1.00 63.16 85 LYS A N 1
ATOM 678 C CA . LYS A 1 85 ? -32.370 2.565 24.346 1.00 63.16 85 LYS A CA 1
ATOM 679 C C . LYS A 1 85 ? -33.824 3.023 24.453 1.00 63.16 85 LYS A C 1
ATOM 681 O O . LYS A 1 85 ? -34.228 3.940 23.740 1.00 63.16 85 LYS A O 1
ATOM 686 N N . GLU A 1 86 ? -34.616 2.396 25.320 1.00 61.03 86 GLU A N 1
ATOM 687 C CA . GLU A 1 86 ? -35.984 2.838 25.608 1.00 61.03 86 GLU A CA 1
ATOM 688 C C . GLU A 1 86 ? -35.993 4.210 26.296 1.00 61.03 86 GLU A C 1
ATOM 690 O O . GLU A 1 86 ? -36.805 5.062 25.932 1.00 61.03 86 GLU A O 1
ATOM 695 N N . GLN A 1 87 ? -35.047 4.472 27.202 1.00 60.59 87 GLN A N 1
ATOM 696 C CA . GLN A 1 87 ? -34.868 5.788 27.825 1.00 60.59 87 GLN A CA 1
ATOM 697 C C . GLN A 1 87 ? -34.464 6.877 26.820 1.00 60.59 87 GLN A C 1
ATOM 699 O O . GLN A 1 87 ? -35.103 7.927 26.789 1.00 60.59 87 GLN A O 1
ATOM 704 N N . GLU A 1 88 ? -33.503 6.621 25.925 1.00 63.38 88 GLU A N 1
ATOM 705 C CA . GLU A 1 88 ? -33.141 7.582 24.867 1.00 63.38 88 GLU A CA 1
ATOM 706 C C . GLU A 1 88 ? -34.322 7.917 23.939 1.00 63.38 88 GLU A C 1
ATOM 708 O O . GLU A 1 88 ? -34.507 9.071 23.541 1.00 63.38 88 GLU A O 1
ATOM 713 N N . LEU A 1 89 ? -35.147 6.921 23.594 1.00 61.53 89 LEU A N 1
ATOM 714 C CA . LEU A 1 89 ? -36.334 7.108 22.755 1.00 61.53 89 LEU A CA 1
ATOM 715 C C . LEU A 1 89 ? -37.419 7.944 23.449 1.00 61.53 89 LEU A C 1
ATOM 717 O O . LEU A 1 89 ? -38.088 8.747 22.791 1.00 61.53 89 LEU A O 1
ATOM 721 N N . LEU A 1 90 ? -37.607 7.762 24.757 1.00 60.50 90 LEU A N 1
ATOM 722 C CA . LEU A 1 90 ? -38.550 8.546 25.556 1.00 60.50 90 LEU A CA 1
ATOM 723 C C . LEU A 1 90 ? -38.086 10.001 25.702 1.00 60.50 90 LEU A C 1
ATOM 725 O O . LEU A 1 90 ? -38.882 10.918 25.478 1.00 60.50 90 LEU A O 1
ATOM 729 N N . ASP A 1 91 ? -36.799 10.218 25.967 1.00 63.22 91 ASP A N 1
ATOM 730 C CA . ASP A 1 91 ? -36.214 11.555 26.092 1.00 63.22 91 ASP A CA 1
ATOM 731 C C . ASP A 1 91 ? -36.275 12.342 24.774 1.00 63.22 91 ASP A C 1
ATOM 733 O O . ASP A 1 91 ? -36.571 13.542 24.770 1.00 63.22 91 ASP A O 1
ATOM 737 N N . ASN A 1 92 ? -36.062 11.681 23.630 1.00 61.97 92 ASN A N 1
ATOM 738 C CA . ASN A 1 92 ? -36.182 12.330 22.321 1.00 61.97 92 ASN A CA 1
ATOM 739 C C . ASN A 1 92 ? -37.637 12.685 21.976 1.00 61.97 92 ASN A C 1
ATOM 741 O O . ASN A 1 92 ? -37.901 13.758 21.433 1.00 61.97 92 ASN A O 1
ATOM 745 N N . LYS A 1 93 ? -38.607 11.831 22.334 1.00 59.38 93 LYS A N 1
ATOM 746 C CA . LYS A 1 93 ? -40.035 12.143 22.153 1.00 59.38 93 LYS A CA 1
ATOM 747 C C . LYS A 1 93 ? -40.487 13.329 23.007 1.00 59.38 93 LYS A C 1
ATOM 749 O O . LYS A 1 93 ? -41.278 14.134 22.527 1.00 59.38 93 LYS A O 1
ATOM 754 N N . MET A 1 94 ? -39.967 13.479 24.228 1.00 56.38 94 MET A N 1
ATOM 755 C CA . MET A 1 94 ? -40.291 14.626 25.088 1.00 56.38 94 MET A CA 1
ATOM 756 C C . MET A 1 94 ? -39.706 15.953 24.578 1.00 56.38 94 MET A C 1
ATOM 758 O O . MET A 1 94 ? -40.318 17.001 24.773 1.00 56.38 94 MET A O 1
ATOM 762 N N . LYS A 1 95 ? -38.562 15.932 23.880 1.00 57.53 95 LYS A N 1
ATOM 763 C CA . LYS A 1 95 ? -37.960 17.137 23.275 1.00 57.53 95 LYS A CA 1
ATOM 764 C C . LYS A 1 95 ? -38.711 17.658 22.047 1.00 57.53 95 LYS A C 1
ATOM 766 O O . LYS A 1 95 ? -38.663 18.855 21.786 1.00 57.53 95 LYS A O 1
ATOM 771 N N . HIS A 1 96 ? -39.408 16.789 21.317 1.00 56.94 96 HIS A N 1
ATOM 772 C CA . HIS A 1 96 ? -40.175 17.150 20.117 1.00 56.94 96 HIS A CA 1
ATOM 773 C C . HIS A 1 96 ? -41.667 17.424 20.378 1.00 56.94 96 HIS A C 1
ATOM 775 O O . HIS A 1 96 ? -42.408 17.685 19.436 1.00 56.94 96 HIS A O 1
ATOM 781 N N . ALA A 1 97 ? -42.112 17.372 21.637 1.00 54.97 97 ALA A N 1
ATOM 782 C CA . ALA A 1 97 ? -43.497 17.626 22.042 1.00 54.97 97 ALA A CA 1
ATOM 783 C C . ALA A 1 97 ? -43.736 19.055 22.584 1.00 54.97 97 ALA A C 1
ATOM 785 O O . ALA A 1 97 ? -44.732 19.285 23.270 1.00 54.97 97 ALA A O 1
ATOM 786 N N . LYS A 1 98 ? -42.823 19.999 22.313 1.00 42.22 98 LYS A N 1
ATOM 787 C CA . LYS A 1 98 ? -42.925 21.414 22.700 1.00 42.22 98 LYS A CA 1
ATOM 788 C C . LYS A 1 98 ? -43.093 22.320 21.492 1.00 42.22 98 LYS A C 1
ATOM 790 O O . LYS A 1 98 ? -42.365 22.093 20.502 1.00 42.22 98 LYS A O 1
#

pLDDT: mean 75.28, std 15.39, range [33.44, 93.75]

Radius of gyration: 28.0 Å; chains: 1; bounding box: 64×34×70 Å